Protein AF-A0A034V3B4-F1 (afdb_monomer_lite)

Sequence (151 aa):
QQQQQVYNGDLNFTTFAELCRFCSIRNGPAKIHLFEKEAEQRNLVYKLRTLMSTNISKDDYLPKNICEQCVHKVEQLFDWRQSTLQIENILQNYADSMRAVTATINFQDGTVNMDKMTVAQKNAYLEAHMAVQQQMAQAAIQFKQQQQQQQ

Organism: Bactrocera dorsalis (NCBI:txid27457)

Structure (mmCIF, N/CA/C/O backbone):
data_AF-A0A034V3B4-F1
#
_entry.id   AF-A0A034V3B4-F1
#
loop_
_atom_site.group_PDB
_atom_site.id
_atom_site.type_symbol
_atom_site.label_atom_id
_atom_site.label_alt_id
_atom_site.label_comp_id
_atom_site.label_asym_id
_atom_site.label_entity_id
_atom_site.label_seq_id
_atom_site.pdbx_PDB_ins_code
_atom_site.Cartn_x
_atom_site.Cartn_y
_atom_site.Cartn_z
_atom_site.occupancy
_atom_site.B_iso_or_equiv
_atom_site.auth_seq_id
_atom_site.auth_comp_id
_atom_site.auth_asym_id
_atom_site.auth_atom_id
_atom_site.pdbx_PDB_model_num
ATOM 1 N N . GLN A 1 1 ? -4.537 -15.746 43.242 1.00 37.75 1 GLN A N 1
ATOM 2 C CA . GLN A 1 1 ? -5.876 -16.015 42.680 1.00 37.75 1 GLN A CA 1
ATOM 3 C C . GLN A 1 1 ? -6.113 -14.987 41.589 1.00 37.75 1 GLN A C 1
ATOM 5 O O . GLN A 1 1 ? -6.257 -13.811 41.896 1.00 37.75 1 GLN A O 1
ATOM 10 N N . GLN A 1 2 ? -5.996 -15.396 40.325 1.00 43.72 2 GLN A N 1
ATOM 11 C CA . GLN A 1 2 ? -6.305 -14.529 39.189 1.00 43.72 2 GLN A CA 1
ATOM 12 C C . GLN A 1 2 ? -7.802 -14.219 39.253 1.00 43.72 2 GLN A C 1
ATOM 14 O O . GLN A 1 2 ? -8.613 -15.143 39.263 1.00 43.72 2 GLN A O 1
ATOM 19 N N . GLN A 1 3 ? -8.161 -12.941 39.371 1.00 42.16 3 GLN A N 1
ATOM 20 C CA . GLN A 1 3 ? -9.548 -12.509 39.243 1.00 42.16 3 GLN A CA 1
ATOM 21 C C . GLN A 1 3 ? -9.990 -12.814 37.812 1.00 42.16 3 GLN A C 1
ATOM 23 O O . GLN A 1 3 ? -9.684 -12.074 36.880 1.00 42.16 3 GLN A O 1
ATOM 28 N N . GLN A 1 4 ? -10.680 -13.939 37.637 1.00 47.16 4 GLN A N 1
ATOM 29 C CA . GLN A 1 4 ? -11.512 -14.176 36.470 1.00 47.16 4 GLN A CA 1
ATOM 30 C C . GLN A 1 4 ? -12.559 -13.062 36.472 1.00 47.16 4 GLN A C 1
ATOM 32 O O . GLN A 1 4 ? -13.472 -13.060 37.297 1.00 47.16 4 GLN A O 1
ATOM 37 N N . GLN A 1 5 ? -12.383 -12.068 35.600 1.00 54.94 5 GLN A N 1
ATOM 38 C CA . GLN A 1 5 ? -13.445 -11.120 35.303 1.00 54.94 5 GLN A CA 1
ATOM 39 C C . GLN A 1 5 ? -14.619 -11.943 34.780 1.00 54.94 5 GLN A C 1
ATOM 41 O O . GLN A 1 5 ? -14.560 -12.494 33.682 1.00 54.94 5 GLN A O 1
ATOM 46 N N . VAL A 1 6 ? -15.655 -12.080 35.603 1.00 49.78 6 VAL A N 1
ATOM 47 C CA . VAL A 1 6 ? -16.924 -12.680 35.206 1.00 49.78 6 VAL A CA 1
ATOM 48 C C . VAL A 1 6 ? -17.426 -11.862 34.019 1.00 49.78 6 VAL A C 1
ATOM 50 O O . VAL A 1 6 ? -17.761 -10.686 34.168 1.00 49.78 6 VAL A O 1
ATOM 53 N N . TYR A 1 7 ? -17.402 -12.451 32.823 1.00 56.22 7 TYR A N 1
ATOM 54 C CA . TYR A 1 7 ? -17.980 -11.835 31.636 1.00 56.22 7 TYR A CA 1
ATOM 55 C C . TYR A 1 7 ? -19.489 -11.758 31.859 1.00 56.22 7 TYR A C 1
ATOM 57 O O . TYR A 1 7 ? -20.198 -12.753 31.724 1.00 56.22 7 TYR A O 1
ATOM 65 N N . ASN A 1 8 ? -19.968 -10.589 32.278 1.00 57.75 8 ASN A N 1
ATOM 66 C CA . ASN A 1 8 ? -21.392 -10.334 32.405 1.00 57.75 8 ASN A CA 1
ATOM 67 C C . ASN A 1 8 ? -21.944 -10.110 30.987 1.00 57.75 8 ASN A C 1
ATOM 69 O O . ASN A 1 8 ? -21.761 -9.042 30.398 1.00 57.75 8 ASN A O 1
ATOM 73 N N . GLY A 1 9 ? -22.476 -11.187 30.407 1.00 60.53 9 GLY A N 1
ATOM 74 C CA . GLY A 1 9 ? -22.819 -11.326 28.991 1.00 60.53 9 GLY A CA 1
ATOM 75 C C . GLY A 1 9 ? -24.170 -10.744 28.583 1.00 60.53 9 GLY A C 1
ATOM 76 O O . GLY A 1 9 ? -24.670 -11.101 27.518 1.00 60.53 9 GLY A O 1
ATOM 77 N N . ASP A 1 10 ? -24.762 -9.868 29.394 1.00 73.50 10 ASP A N 1
ATOM 78 C CA . ASP A 1 10 ? -26.042 -9.241 29.071 1.00 73.50 10 ASP A CA 1
ATOM 79 C C . ASP A 1 10 ? -25.872 -8.250 27.911 1.00 73.50 10 ASP A C 1
ATOM 81 O O . ASP A 1 10 ? -25.487 -7.090 28.087 1.00 73.50 10 ASP A O 1
ATOM 85 N N . LEU A 1 11 ? -26.146 -8.735 26.699 1.00 81.88 11 LEU A N 1
ATOM 86 C CA . LEU A 1 11 ? -26.181 -7.933 25.486 1.00 81.88 11 LEU A CA 1
ATOM 87 C C . LEU A 1 11 ? -27.494 -7.145 25.427 1.00 81.88 11 LEU A C 1
ATOM 89 O O . LEU A 1 11 ? -28.568 -7.692 25.193 1.00 81.88 11 LEU A O 1
ATOM 93 N N . ASN A 1 12 ? -27.391 -5.833 25.578 1.00 86.62 12 ASN A N 1
ATOM 94 C CA . ASN A 1 12 ? -28.437 -4.869 25.251 1.00 86.62 12 ASN A CA 1
ATOM 95 C C . ASN A 1 12 ? -27.923 -3.825 24.244 1.00 86.62 12 ASN A C 1
ATOM 97 O O . ASN A 1 12 ? -26.739 -3.806 23.898 1.00 86.62 12 ASN A O 1
ATOM 101 N N . PHE A 1 13 ? -28.808 -2.930 23.797 1.00 82.00 13 PHE A N 1
ATOM 102 C CA . PHE A 1 13 ? -28.482 -1.903 22.803 1.00 82.00 13 PHE A CA 1
ATOM 103 C C . PHE A 1 13 ? -27.262 -1.045 23.186 1.00 82.00 13 PHE A C 1
ATOM 105 O O . PHE A 1 13 ? -26.374 -0.831 22.362 1.00 82.00 13 PHE A O 1
ATOM 112 N N . THR A 1 14 ? -27.170 -0.614 24.446 1.00 83.25 14 THR A N 1
ATOM 113 C CA . THR A 1 14 ? -26.048 0.191 24.950 1.00 83.25 14 THR A CA 1
ATOM 114 C C . THR A 1 14 ? -24.740 -0.593 24.884 1.00 83.25 14 THR A C 1
ATOM 116 O O . THR A 1 14 ? -23.756 -0.128 24.315 1.00 83.25 14 THR A O 1
ATOM 119 N N . THR A 1 15 ? -24.740 -1.830 25.383 1.00 89.25 15 THR A N 1
ATOM 120 C CA . THR A 1 15 ? -23.539 -2.682 25.378 1.00 89.25 15 THR A CA 1
ATOM 121 C C . THR A 1 15 ? -23.116 -3.124 23.975 1.00 89.25 15 THR A C 1
ATOM 123 O O . THR A 1 15 ? -21.933 -3.363 23.747 1.00 89.25 15 THR A O 1
ATOM 126 N N . PHE A 1 16 ? -24.056 -3.194 23.025 1.00 93.31 16 PHE A N 1
ATOM 127 C CA . PHE A 1 16 ? -23.776 -3.465 21.617 1.00 93.31 16 PHE A CA 1
ATOM 128 C C . PHE A 1 16 ? -23.048 -2.285 20.955 1.00 93.31 16 PHE A C 1
ATOM 130 O O . PHE A 1 16 ? -22.060 -2.487 20.249 1.00 93.31 16 PHE A O 1
ATOM 137 N N . ALA A 1 17 ? -23.475 -1.047 21.227 1.00 92.94 17 ALA A N 1
ATOM 138 C CA . ALA A 1 17 ? -22.815 0.155 20.709 1.00 92.94 17 ALA A CA 1
ATOM 139 C C . ALA A 1 17 ? -21.372 0.325 21.235 1.00 92.94 17 ALA A C 1
ATOM 141 O O . ALA A 1 17 ? -20.519 0.896 20.551 1.00 92.94 17 ALA A O 1
ATOM 142 N N . GLU A 1 18 ? -21.078 -0.208 22.425 1.00 93.25 18 GLU A N 1
ATOM 143 C CA . GLU A 1 18 ? -19.749 -0.189 23.053 1.00 93.25 18 GLU A CA 1
ATOM 144 C C . GLU A 1 18 ? -18.749 -1.181 22.438 1.00 93.25 18 GLU A C 1
ATOM 146 O O . GLU A 1 18 ? -17.550 -1.100 22.736 1.00 93.25 18 GLU A O 1
ATOM 151 N N . LEU A 1 19 ? -19.202 -2.130 21.613 1.00 95.38 19 LEU A N 1
ATOM 152 C CA . LEU A 1 19 ? -18.336 -3.144 21.019 1.00 95.38 19 LEU A CA 1
ATOM 153 C C . LEU A 1 19 ? -17.372 -2.527 20.004 1.00 95.38 19 LEU A C 1
ATOM 155 O O . LEU A 1 19 ? -17.721 -1.637 19.229 1.00 95.38 19 LEU A O 1
ATOM 159 N N . CYS A 1 20 ? -16.153 -3.061 19.944 1.00 97.06 20 CYS A N 1
ATOM 160 C CA . CYS A 1 20 ? -15.334 -2.876 18.753 1.00 97.06 20 CYS A CA 1
ATOM 161 C C . CYS A 1 20 ? -16.012 -3.570 17.564 1.00 97.06 20 CYS A C 1
ATOM 163 O O . CYS A 1 20 ? -16.231 -4.779 17.607 1.00 97.06 20 CYS A O 1
ATOM 165 N N . ARG A 1 21 ? -16.264 -2.840 16.477 1.00 96.00 21 ARG A N 1
ATOM 166 C CA . ARG A 1 21 ? -16.897 -3.345 15.250 1.00 96.00 21 ARG A CA 1
ATOM 167 C C . ARG A 1 21 ? -16.214 -4.591 14.677 1.00 96.00 21 ARG A C 1
ATOM 169 O O . ARG A 1 21 ? -16.866 -5.378 14.005 1.00 96.00 21 ARG A O 1
ATOM 176 N N . PHE A 1 22 ? -14.904 -4.743 14.886 1.00 95.31 22 PHE A N 1
ATOM 177 C CA . PHE A 1 22 ? -14.094 -5.774 14.222 1.00 95.31 22 PHE A CA 1
ATOM 178 C C . PHE A 1 22 ? -13.804 -6.991 15.091 1.00 95.31 22 PHE A C 1
ATOM 180 O O . PHE A 1 22 ? -13.774 -8.104 14.580 1.00 95.31 22 PHE A O 1
ATOM 187 N N . CYS A 1 23 ? -13.584 -6.803 16.391 1.00 96.06 23 CYS A N 1
ATOM 188 C CA . CYS A 1 23 ? -13.273 -7.914 17.293 1.00 96.06 23 CYS A CA 1
ATOM 189 C C . CYS A 1 23 ? -14.357 -8.182 18.338 1.00 96.06 23 CYS A C 1
ATOM 191 O O . CYS A 1 23 ? -14.205 -9.103 19.131 1.00 96.06 23 CYS A O 1
ATOM 193 N N . SER A 1 24 ? -15.428 -7.383 18.373 1.00 94.75 24 SER A N 1
ATOM 194 C CA . SER A 1 24 ? -16.516 -7.469 19.359 1.00 94.75 24 SER A CA 1
ATOM 195 C C . SER A 1 24 ? -16.056 -7.398 20.822 1.00 94.75 24 SER A C 1
ATOM 197 O O . SER A 1 24 ? -16.806 -7.731 21.735 1.00 94.75 24 SER A O 1
ATOM 199 N N . ILE A 1 25 ? -14.827 -6.935 21.079 1.00 93.50 25 ILE A N 1
ATOM 200 C CA . ILE A 1 25 ? -14.336 -6.716 22.438 1.00 93.50 25 ILE A CA 1
ATOM 201 C C . ILE A 1 25 ? -15.036 -5.484 23.009 1.00 93.50 25 ILE A C 1
ATOM 203 O O . ILE A 1 25 ? -14.936 -4.381 22.460 1.00 93.50 25 ILE A O 1
ATOM 207 N N . ARG A 1 26 ? -15.729 -5.692 24.130 1.00 90.81 26 ARG A N 1
ATOM 208 C CA . ARG A 1 26 ? -16.389 -4.639 24.905 1.00 90.81 26 ARG A CA 1
ATOM 209 C C . ARG A 1 26 ? -15.431 -3.963 25.881 1.00 90.81 26 ARG A C 1
ATOM 211 O O . ARG A 1 26 ? -15.255 -2.755 25.818 1.00 90.81 26 ARG A O 1
ATOM 218 N N . ASN A 1 27 ? -14.777 -4.734 26.741 1.00 89.94 27 ASN A N 1
ATOM 219 C CA . ASN A 1 27 ? -13.837 -4.224 27.740 1.00 89.94 27 ASN A CA 1
ATOM 220 C C . ASN A 1 27 ? -12.415 -4.558 27.295 1.00 89.94 27 ASN A C 1
ATOM 222 O O . ASN A 1 27 ? -12.149 -5.699 26.925 1.00 89.94 27 ASN A O 1
ATOM 226 N N . GLY A 1 28 ? -11.513 -3.580 27.296 1.00 85.31 28 GLY A N 1
ATOM 227 C CA . GLY A 1 28 ? -10.162 -3.774 26.778 1.00 85.31 28 GLY A CA 1
ATOM 228 C C . GLY A 1 28 ? -9.562 -2.475 26.239 1.00 85.31 28 GLY A C 1
ATOM 229 O O . GLY A 1 28 ? -9.707 -1.447 26.900 1.00 85.31 28 GLY A O 1
ATOM 230 N N . PRO A 1 29 ? -8.890 -2.498 25.070 1.00 90.00 29 PRO A N 1
ATOM 231 C CA . PRO A 1 29 ? -8.213 -1.322 24.530 1.00 90.00 29 PRO A CA 1
ATOM 232 C C . PRO A 1 29 ? -9.158 -0.135 24.324 1.00 90.00 29 PRO A C 1
ATOM 234 O O . PRO A 1 29 ? -10.348 -0.324 24.043 1.00 90.00 29 PRO A O 1
ATOM 237 N N . ALA A 1 30 ? -8.594 1.076 24.392 1.00 95.00 30 ALA A N 1
ATOM 238 C CA . ALA A 1 30 ? -9.290 2.304 24.025 1.00 95.00 30 ALA A CA 1
ATOM 239 C C . ALA A 1 30 ? -9.929 2.165 22.636 1.00 95.00 30 ALA A C 1
ATOM 241 O O . ALA A 1 30 ? -9.394 1.478 21.754 1.00 95.00 30 ALA A O 1
ATOM 242 N N . LYS A 1 31 ? -11.103 2.774 22.466 1.00 97.12 31 LYS A N 1
ATOM 243 C CA . LYS A 1 31 ? -11.848 2.737 21.210 1.00 97.12 31 LYS A CA 1
ATOM 244 C C . LYS A 1 31 ? -12.000 4.128 20.634 1.00 97.12 31 LYS A C 1
ATOM 246 O O . LYS A 1 31 ? -12.186 5.086 21.373 1.00 97.12 31 LYS A O 1
ATOM 251 N N . ILE A 1 32 ? -11.986 4.171 19.312 1.00 97.94 32 ILE A N 1
ATOM 252 C CA . ILE A 1 32 ? -12.185 5.358 18.501 1.00 97.94 32 ILE A CA 1
ATOM 253 C C . ILE A 1 32 ? -13.543 5.239 17.832 1.00 97.94 32 ILE A C 1
ATOM 255 O O . ILE A 1 32 ? -13.844 4.220 17.197 1.00 97.94 32 ILE A O 1
ATOM 259 N N . HIS A 1 33 ? -14.347 6.290 17.938 1.00 98.00 33 HIS A N 1
ATOM 260 C CA . HIS A 1 33 ? -15.592 6.382 17.199 1.00 98.00 33 HIS A CA 1
ATOM 261 C C . HIS A 1 33 ? -15.297 6.727 15.727 1.00 98.00 33 HIS A C 1
ATOM 263 O O . HIS A 1 33 ? -14.729 7.772 15.418 1.00 98.00 33 HIS A O 1
ATOM 269 N N . LEU A 1 34 ? -15.697 5.853 14.798 1.00 97.56 34 LEU A N 1
ATOM 270 C CA . LEU A 1 34 ? -15.353 5.883 13.366 1.00 97.56 34 LEU A CA 1
ATOM 271 C C . LEU A 1 34 ? -15.777 7.161 12.629 1.00 97.56 34 LEU A C 1
ATOM 273 O O . LEU A 1 34 ? -15.299 7.422 11.529 1.00 97.56 34 LEU A O 1
ATOM 277 N N . PHE A 1 35 ? -16.693 7.934 13.205 1.00 97.25 35 PHE A N 1
ATOM 278 C CA . PHE A 1 35 ? -17.304 9.102 12.573 1.00 97.25 35 PHE A CA 1
ATOM 279 C C . PHE A 1 35 ? -17.087 10.403 13.350 1.00 97.25 35 PHE A C 1
ATOM 281 O O . PHE A 1 35 ? -17.833 11.361 13.153 1.00 97.25 35 PHE A O 1
ATOM 288 N N . GLU A 1 36 ? -16.089 10.416 14.232 1.00 97.69 36 GLU A N 1
ATOM 289 C CA . GLU A 1 36 ? -15.659 11.587 14.995 1.00 97.69 36 GLU A CA 1
ATOM 290 C C . GLU A 1 36 ? -14.262 12.068 14.572 1.00 97.69 36 GLU A C 1
ATOM 292 O O . GLU A 1 36 ? -13.592 11.459 13.734 1.00 97.69 36 GLU A O 1
ATOM 297 N N . LYS A 1 37 ? -13.829 13.182 15.173 1.00 98.12 37 LYS A N 1
ATOM 298 C CA . LYS A 1 37 ? -12.631 13.945 14.801 1.00 98.12 37 LYS A CA 1
ATOM 299 C C . LYS A 1 37 ? -11.358 13.101 14.743 1.00 98.12 37 LYS A C 1
ATOM 301 O O . LYS A 1 37 ? -10.553 13.278 13.836 1.00 98.12 37 LYS A O 1
ATOM 306 N N . GLU A 1 38 ? -11.162 12.185 15.686 1.00 97.88 38 GLU A N 1
ATOM 307 C CA . GLU A 1 38 ? -9.959 11.347 15.709 1.00 97.88 38 GLU A CA 1
ATOM 308 C C . GLU A 1 38 ? -9.907 10.382 14.513 1.00 97.88 38 GLU A C 1
ATOM 310 O O . GLU A 1 38 ? -8.880 10.265 13.840 1.00 97.88 38 GLU A O 1
ATOM 315 N N . ALA A 1 39 ? -11.029 9.730 14.194 1.00 97.81 39 ALA A N 1
ATOM 316 C CA . ALA A 1 39 ? -11.110 8.829 13.048 1.00 97.81 39 ALA A CA 1
ATOM 317 C C . ALA A 1 39 ? -10.954 9.573 11.716 1.00 97.81 39 ALA A C 1
ATOM 319 O O . ALA A 1 39 ? -10.364 9.033 10.778 1.00 97.81 39 ALA A O 1
ATOM 320 N N . GLU A 1 40 ? -11.464 10.804 11.641 1.00 97.88 40 GLU A N 1
ATOM 321 C CA . GLU A 1 40 ? -11.276 11.703 10.502 1.00 97.88 40 GLU A CA 1
ATOM 322 C C . GLU A 1 40 ? -9.799 12.072 10.324 1.00 97.88 40 GLU A C 1
ATOM 324 O O . GLU A 1 40 ? -9.244 11.854 9.250 1.00 97.88 40 GLU A O 1
ATOM 329 N N . GLN A 1 41 ? -9.125 12.521 11.389 1.00 98.31 41 GLN A N 1
ATOM 330 C CA . GLN A 1 41 ? -7.697 12.865 11.358 1.00 98.31 41 GLN A CA 1
ATOM 331 C C . GLN A 1 41 ? -6.817 11.690 10.914 1.00 98.31 41 GLN A C 1
ATOM 333 O O . GLN A 1 41 ? -5.865 11.872 10.155 1.00 98.31 41 GLN A O 1
ATOM 338 N N . ARG A 1 42 ? -7.152 10.469 11.345 1.00 97.94 42 ARG A N 1
ATOM 339 C CA . ARG A 1 42 ? -6.436 9.240 10.962 1.00 97.94 42 ARG A CA 1
ATOM 340 C C . ARG A 1 42 ? -6.921 8.635 9.640 1.00 97.94 42 ARG A C 1
ATOM 342 O O . ARG A 1 42 ? -6.373 7.619 9.204 1.00 97.94 42 ARG A O 1
ATOM 349 N N . ASN A 1 43 ? -7.913 9.244 8.985 1.00 97.50 43 ASN A N 1
ATOM 350 C CA . ASN A 1 43 ? -8.547 8.769 7.752 1.00 97.50 43 ASN A CA 1
ATOM 351 C C . ASN A 1 43 ? -9.067 7.318 7.845 1.00 97.50 43 ASN A C 1
ATOM 353 O O . ASN A 1 43 ? -8.988 6.554 6.880 1.00 97.50 43 ASN A O 1
ATOM 357 N N . LEU A 1 44 ? -9.595 6.907 9.004 1.00 97.25 44 LEU A N 1
ATOM 358 C CA . LEU A 1 44 ? -9.918 5.501 9.275 1.00 97.25 44 LEU A CA 1
ATOM 359 C C . LEU A 1 44 ? -10.979 4.948 8.325 1.00 97.25 44 LEU A C 1
ATOM 361 O O . LEU A 1 44 ? -10.786 3.883 7.748 1.00 97.25 44 LEU A O 1
ATOM 365 N N . VAL A 1 45 ? -12.079 5.673 8.104 1.00 95.88 45 VAL A N 1
ATOM 366 C CA . VAL A 1 45 ? -13.154 5.209 7.207 1.00 95.88 45 VAL A CA 1
ATOM 367 C C . VAL A 1 45 ? -12.644 5.024 5.777 1.00 95.88 45 VAL A C 1
ATOM 369 O O . VAL A 1 45 ? -12.991 4.038 5.129 1.00 95.88 45 VAL A O 1
ATOM 372 N N . TYR A 1 46 ? -11.787 5.930 5.299 1.00 95.88 46 TYR A N 1
ATOM 373 C CA . TYR A 1 46 ? -11.160 5.811 3.984 1.00 95.88 46 TYR A CA 1
ATOM 374 C C . TYR A 1 46 ? -10.258 4.574 3.894 1.00 95.88 46 TYR A C 1
ATOM 376 O O . TYR A 1 46 ? -10.422 3.766 2.977 1.00 95.88 46 TYR A O 1
ATOM 384 N N . LYS A 1 47 ? -9.360 4.376 4.869 1.00 97.12 47 LYS A N 1
ATOM 385 C CA . LYS A 1 47 ? -8.469 3.205 4.919 1.00 97.12 47 LYS A CA 1
ATOM 386 C C . LYS A 1 47 ? -9.270 1.903 4.945 1.00 97.12 47 LYS A C 1
ATOM 388 O O . LYS A 1 47 ? -8.995 0.990 4.172 1.00 97.12 47 LYS A O 1
ATOM 393 N N . LEU A 1 48 ? -10.308 1.841 5.778 1.00 95.44 48 LEU A N 1
ATOM 394 C CA . LEU A 1 48 ? -11.160 0.664 5.919 1.00 95.44 48 LEU A CA 1
ATOM 395 C C . LEU A 1 48 ? -11.910 0.325 4.628 1.00 95.44 48 LEU A C 1
ATOM 397 O O . LEU A 1 48 ? -11.864 -0.822 4.197 1.00 95.44 48 LEU A O 1
ATOM 401 N N . ARG A 1 49 ? -12.543 1.311 3.979 1.00 93.62 49 ARG A N 1
ATOM 402 C CA . ARG A 1 49 ? -13.231 1.115 2.688 1.00 93.62 49 ARG A CA 1
ATOM 403 C C . ARG A 1 49 ? -12.270 0.773 1.548 1.00 93.62 49 ARG A C 1
ATOM 405 O O . ARG A 1 49 ? -12.662 0.111 0.598 1.00 93.62 49 ARG A O 1
ATOM 412 N N . THR A 1 50 ? -11.017 1.219 1.637 1.00 94.56 50 THR A N 1
ATOM 413 C CA . THR A 1 50 ? -9.975 0.864 0.662 1.00 94.56 50 THR A CA 1
ATOM 414 C C . THR A 1 50 ? -9.520 -0.589 0.820 1.00 94.56 50 THR A C 1
ATOM 416 O O . THR A 1 50 ? -9.192 -1.243 -0.167 1.00 94.56 50 THR A O 1
ATOM 419 N N . LEU A 1 51 ? -9.468 -1.090 2.057 1.00 94.94 51 LEU A N 1
ATOM 420 C CA . LEU A 1 51 ? -8.972 -2.431 2.377 1.00 94.94 51 LEU A CA 1
ATOM 421 C C . LEU A 1 51 ? -10.051 -3.510 2.353 1.00 94.94 51 LEU A C 1
ATOM 423 O O . LEU A 1 51 ? -9.748 -4.670 2.089 1.00 94.94 51 LEU A O 1
ATOM 427 N N . MET A 1 52 ? -11.288 -3.154 2.677 1.00 88.31 52 MET A N 1
ATOM 428 C CA . MET A 1 52 ? -12.372 -4.104 2.876 1.00 88.31 52 MET A CA 1
ATOM 429 C C . MET A 1 52 ? -13.529 -3.797 1.943 1.00 88.31 52 MET A C 1
ATOM 431 O O . MET A 1 52 ? -13.933 -2.651 1.782 1.00 88.31 52 MET A O 1
ATOM 435 N N . SER A 1 53 ? -14.158 -4.846 1.424 1.00 82.56 53 SER A N 1
ATOM 436 C CA . SER A 1 53 ? -15.398 -4.745 0.646 1.00 82.56 53 SER A CA 1
ATOM 437 C C . SER A 1 53 ? -16.627 -4.399 1.505 1.00 82.56 53 SER A C 1
ATOM 439 O O . SER A 1 53 ? -17.758 -4.500 1.036 1.00 82.56 53 SER A O 1
ATOM 441 N N . THR A 1 54 ? -16.441 -4.042 2.780 1.00 77.44 54 THR A N 1
ATOM 442 C CA . THR A 1 54 ? -17.533 -3.769 3.714 1.00 77.44 54 THR A CA 1
ATOM 443 C C . THR A 1 54 ? -17.992 -2.318 3.612 1.00 77.44 54 THR A C 1
ATOM 445 O O . THR A 1 54 ? -17.204 -1.373 3.672 1.00 77.44 54 THR A O 1
ATOM 448 N N . ASN A 1 55 ? -19.307 -2.124 3.493 1.00 84.06 55 ASN A N 1
ATOM 449 C CA . ASN A 1 55 ? -19.895 -0.791 3.484 1.00 84.06 55 ASN A CA 1
ATOM 450 C C . ASN A 1 55 ? -19.987 -0.246 4.919 1.00 84.06 55 ASN A C 1
ATOM 452 O O . ASN A 1 55 ? -20.947 -0.504 5.642 1.00 84.06 55 ASN A O 1
ATOM 456 N N . ILE A 1 56 ? -18.947 0.466 5.353 1.00 91.44 56 ILE A N 1
ATOM 457 C CA . ILE A 1 56 ? -18.929 1.167 6.641 1.00 91.44 56 ILE A CA 1
ATOM 458 C C . ILE A 1 56 ? -19.659 2.495 6.476 1.00 91.44 56 ILE A C 1
ATOM 460 O O . ILE A 1 56 ? -19.148 3.391 5.800 1.00 91.44 56 ILE A O 1
ATOM 464 N N . SER A 1 57 ? -20.833 2.632 7.096 1.00 92.12 57 SER A N 1
ATOM 465 C CA . SER A 1 57 ? -21.684 3.823 7.002 1.00 92.12 57 SER A CA 1
ATOM 466 C C . SER A 1 57 ? -22.156 4.306 8.376 1.00 92.12 57 SER A C 1
ATOM 468 O O . SER A 1 57 ? -22.227 3.536 9.335 1.00 92.12 57 SER A O 1
ATOM 470 N N . LYS A 1 58 ? -22.507 5.593 8.485 1.00 93.00 58 LYS A N 1
ATOM 471 C CA . LYS A 1 58 ? -23.192 6.127 9.675 1.00 93.00 58 LYS A CA 1
ATOM 472 C C . LYS A 1 58 ? -24.560 5.472 9.851 1.00 93.00 58 LYS A C 1
ATOM 474 O O . LYS A 1 58 ? -24.931 5.169 10.978 1.00 93.00 58 LYS A O 1
ATOM 479 N N . ASP A 1 59 ? -25.210 5.151 8.738 1.00 93.50 59 ASP A N 1
ATOM 480 C CA . ASP A 1 59 ? -26.584 4.643 8.700 1.00 93.50 59 ASP A CA 1
ATOM 481 C C . ASP A 1 59 ? -26.685 3.122 8.874 1.00 93.50 59 ASP A C 1
ATOM 483 O O . ASP A 1 59 ? -27.784 2.582 8.951 1.00 93.50 59 ASP A O 1
ATOM 487 N N . ASP A 1 60 ? -25.554 2.403 8.940 1.00 92.12 60 ASP A N 1
ATOM 488 C CA . ASP A 1 60 ? -25.599 0.983 9.296 1.00 92.12 60 ASP A CA 1
ATOM 489 C C . ASP A 1 60 ? -25.950 0.800 10.788 1.00 92.12 60 ASP A C 1
ATOM 491 O O . ASP A 1 60 ? -25.645 1.652 11.621 1.00 92.12 60 ASP A O 1
ATOM 495 N N . TYR A 1 61 ? -26.584 -0.312 11.156 1.00 92.69 61 TYR A N 1
ATOM 496 C CA . TYR A 1 61 ? -26.938 -0.607 12.552 1.00 92.69 61 TYR A CA 1
ATOM 497 C C . TYR A 1 61 ? -25.823 -1.361 13.294 1.00 92.69 61 TYR A C 1
ATOM 499 O O . TYR A 1 61 ? -26.100 -2.162 14.181 1.00 92.69 61 TYR A O 1
ATOM 507 N N . LEU A 1 62 ? -24.558 -1.159 12.905 1.00 94.38 62 LEU A N 1
ATOM 508 C CA . LEU A 1 62 ? -23.401 -1.841 13.492 1.00 94.38 62 LEU A CA 1
ATOM 509 C C . LEU A 1 62 ? -22.656 -0.928 14.480 1.00 94.38 62 LEU A C 1
ATOM 511 O O . LEU A 1 62 ? -22.798 0.299 14.412 1.00 94.38 62 LEU A O 1
ATOM 515 N N . PRO A 1 63 ? -21.820 -1.494 15.376 1.00 95.75 63 PRO A N 1
ATOM 516 C CA . PRO A 1 63 ? -21.037 -0.700 16.311 1.00 95.75 63 PRO A CA 1
ATOM 517 C C . PRO A 1 63 ? -20.160 0.313 15.573 1.00 95.75 63 PRO A C 1
ATOM 519 O O . PRO A 1 63 ? -19.513 0.004 14.568 1.00 95.75 63 PRO A O 1
ATOM 522 N N . LYS A 1 64 ? -20.143 1.546 16.078 1.00 96.75 64 LYS A N 1
ATOM 523 C CA . LYS A 1 64 ? -19.411 2.668 15.473 1.00 96.75 64 LYS A CA 1
ATOM 524 C C . LYS A 1 64 ? -18.015 2.848 16.053 1.00 96.75 64 LYS A C 1
ATOM 526 O O . LYS A 1 64 ? -17.292 3.736 15.625 1.00 96.75 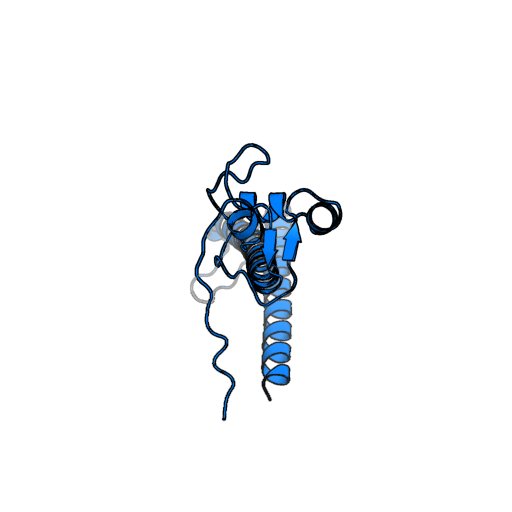64 LYS A O 1
ATOM 531 N N . ASN A 1 65 ? -17.633 1.996 16.996 1.00 97.19 65 ASN A N 1
ATOM 532 C CA . ASN A 1 65 ? -16.356 2.044 17.682 1.00 97.19 65 ASN A CA 1
ATOM 533 C C . ASN A 1 65 ? -15.389 1.005 17.103 1.00 97.19 65 ASN A C 1
ATOM 535 O O . ASN A 1 65 ? -15.783 -0.120 16.804 1.00 97.19 65 ASN A O 1
ATOM 539 N N . ILE A 1 66 ? -14.109 1.344 16.991 1.00 97.50 66 ILE A N 1
ATOM 540 C CA . ILE A 1 66 ? -13.026 0.407 16.671 1.00 97.50 66 ILE A CA 1
ATOM 541 C C . ILE A 1 66 ? -11.939 0.532 17.738 1.00 97.50 66 ILE A C 1
ATOM 543 O O . ILE A 1 66 ? -11.581 1.635 18.130 1.00 97.50 66 ILE A O 1
ATOM 547 N N . CYS A 1 67 ? -11.447 -0.587 18.268 1.00 98.38 67 CYS A N 1
ATOM 548 C CA . CYS A 1 67 ? -10.399 -0.547 19.286 1.00 98.38 67 CYS A CA 1
ATOM 549 C C . CYS A 1 67 ? -9.020 -0.292 18.665 1.00 98.38 67 CYS A C 1
ATOM 551 O O . CYS A 1 67 ? -8.767 -0.704 17.531 1.00 98.38 67 CYS A O 1
ATOM 553 N N . GLU A 1 68 ? -8.111 0.318 19.425 1.00 97.69 68 GLU A N 1
ATOM 554 C CA . GLU A 1 68 ? -6.767 0.688 18.951 1.00 97.69 68 GLU A CA 1
ATOM 555 C C . GLU A 1 68 ? -5.970 -0.483 18.366 1.00 97.69 68 GLU A C 1
ATOM 557 O O . GLU A 1 68 ? -5.272 -0.330 17.370 1.00 97.69 68 GLU A O 1
ATOM 562 N N . GLN A 1 69 ? -6.125 -1.695 18.905 1.00 97.94 69 GLN A N 1
ATOM 563 C CA . GLN A 1 69 ? -5.471 -2.879 18.335 1.00 97.94 69 GLN A CA 1
ATOM 564 C C . GLN A 1 69 ? -5.967 -3.200 16.917 1.00 97.94 69 GLN A C 1
ATOM 566 O O . GLN A 1 69 ? -5.183 -3.606 16.060 1.00 97.94 69 GLN A O 1
ATOM 571 N N . CYS A 1 70 ? -7.268 -3.042 16.658 1.00 97.81 70 CYS A N 1
ATOM 572 C CA . CYS A 1 70 ? -7.825 -3.212 15.319 1.00 97.81 70 CYS A CA 1
ATOM 573 C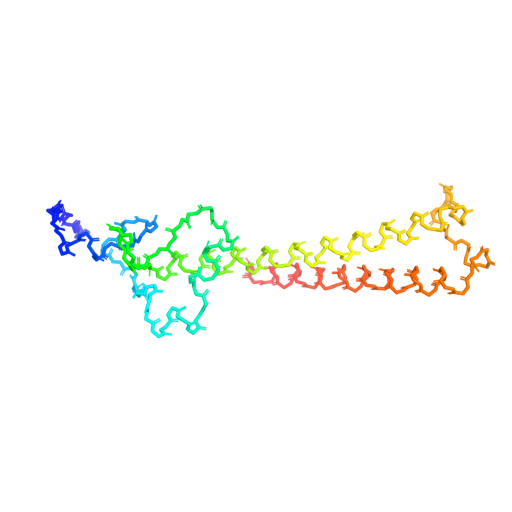 C . CYS A 1 70 ? -7.405 -2.063 14.400 1.00 97.81 70 CYS A C 1
ATOM 575 O O . CYS A 1 70 ? -7.098 -2.321 13.239 1.00 97.81 70 CYS A O 1
ATOM 577 N N . VAL A 1 71 ? -7.343 -0.828 14.910 1.00 97.88 71 VAL A N 1
ATOM 578 C CA . VAL A 1 71 ? -6.861 0.320 14.131 1.00 97.88 71 VAL A CA 1
ATOM 579 C C . VAL A 1 71 ? -5.406 0.133 13.719 1.00 97.88 71 VAL A C 1
ATOM 581 O O . VAL A 1 71 ? -5.102 0.259 12.539 1.00 97.88 71 VAL A O 1
ATOM 584 N N . HIS A 1 72 ? -4.532 -0.269 14.642 1.00 98.12 72 HIS A N 1
ATOM 585 C CA . HIS A 1 72 ? -3.127 -0.531 14.344 1.00 98.12 72 HIS A CA 1
ATOM 586 C C . HIS A 1 72 ? -2.958 -1.555 13.214 1.00 98.12 72 HIS A C 1
ATOM 588 O O . HIS A 1 72 ? -2.226 -1.308 12.260 1.00 98.12 72 HIS A O 1
ATOM 594 N N . LYS A 1 73 ? -3.706 -2.666 13.260 1.00 97.62 73 LYS A N 1
ATOM 595 C CA . LYS A 1 73 ? -3.699 -3.678 12.188 1.00 97.62 73 LYS A CA 1
ATOM 596 C C . LYS A 1 73 ? -4.170 -3.113 10.847 1.00 97.62 73 LYS A C 1
ATOM 598 O O . 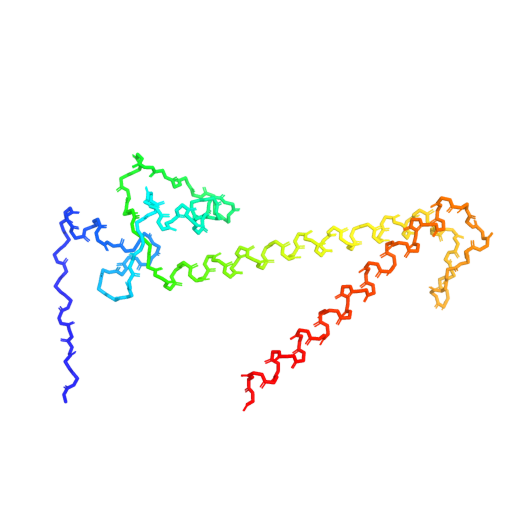LYS A 1 73 ? -3.599 -3.439 9.813 1.00 97.62 73 LYS A O 1
ATOM 603 N N . VAL A 1 74 ? -5.218 -2.288 10.857 1.00 97.06 74 VAL A N 1
ATOM 604 C CA . VAL A 1 74 ? -5.756 -1.641 9.651 1.00 97.06 74 VAL A CA 1
ATOM 605 C C . VAL A 1 74 ? -4.737 -0.687 9.045 1.00 97.06 74 VAL A C 1
ATOM 607 O O . VAL A 1 74 ? -4.553 -0.695 7.835 1.00 97.06 74 VAL A O 1
ATOM 610 N N . GLU A 1 75 ? -4.072 0.121 9.865 1.00 97.94 75 GLU A N 1
ATOM 611 C CA . GLU A 1 75 ? -3.069 1.074 9.394 1.00 97.94 75 GLU A CA 1
ATOM 612 C C . GLU A 1 75 ? -1.833 0.358 8.852 1.00 97.94 75 GLU A C 1
ATOM 614 O O . GLU A 1 75 ? -1.433 0.638 7.728 1.00 97.94 75 GLU A O 1
ATOM 619 N N . GLN A 1 76 ? -1.324 -0.654 9.560 1.00 97.75 76 GLN A N 1
ATOM 620 C CA . GLN A 1 76 ? -0.233 -1.494 9.059 1.00 97.75 76 GLN A CA 1
ATOM 621 C C . GLN A 1 76 ? -0.577 -2.159 7.723 1.00 97.75 76 GLN A C 1
ATOM 623 O O . GLN A 1 76 ? 0.237 -2.162 6.801 1.00 97.75 76 GLN A O 1
ATOM 628 N N . LEU A 1 77 ? -1.789 -2.709 7.597 1.00 97.94 77 LEU A N 1
ATOM 629 C CA . LEU A 1 77 ? -2.237 -3.330 6.354 1.00 97.94 77 LEU A CA 1
ATOM 630 C C . LEU A 1 77 ? -2.400 -2.299 5.229 1.00 97.94 77 LEU A C 1
ATOM 632 O O . LEU A 1 77 ? -2.090 -2.594 4.075 1.00 97.94 77 LEU A O 1
ATOM 636 N N . PHE A 1 78 ? -2.883 -1.098 5.551 1.00 98.06 78 PHE A N 1
ATOM 637 C CA . PHE A 1 78 ? -3.031 -0.014 4.586 1.00 98.06 78 PHE A CA 1
ATOM 638 C C . PHE A 1 78 ? -1.673 0.426 4.047 1.00 98.06 78 PHE A C 1
ATOM 640 O O . PHE A 1 78 ? -1.504 0.476 2.830 1.00 98.06 78 PHE A O 1
ATOM 647 N N . ASP A 1 79 ? -0.714 0.687 4.932 1.00 97.56 79 ASP A N 1
ATOM 648 C CA . ASP A 1 79 ? 0.630 1.125 4.564 1.00 97.56 79 ASP A CA 1
ATOM 649 C C . ASP A 1 79 ? 1.339 0.052 3.735 1.00 97.56 79 ASP A C 1
ATOM 651 O O . ASP A 1 79 ? 1.855 0.345 2.656 1.00 97.56 79 ASP A O 1
ATOM 655 N N . TRP A 1 80 ? 1.254 -1.213 4.162 1.00 97.19 80 TRP A N 1
ATOM 656 C CA . TRP A 1 80 ? 1.772 -2.344 3.394 1.00 97.19 80 TRP A CA 1
ATOM 657 C C . TRP A 1 80 ? 1.164 -2.412 1.988 1.00 97.19 80 TRP A C 1
ATOM 659 O O . TRP A 1 80 ? 1.900 -2.538 1.008 1.00 97.19 80 TRP A O 1
ATOM 669 N N . ARG A 1 81 ? -0.161 -2.254 1.861 1.00 97.62 81 ARG A N 1
ATOM 670 C CA . ARG A 1 81 ? -0.839 -2.222 0.557 1.00 97.62 81 ARG A CA 1
ATOM 671 C C . ARG A 1 81 ? -0.364 -1.053 -0.311 1.00 97.62 81 ARG A C 1
ATOM 673 O O . ARG A 1 81 ? -0.227 -1.216 -1.521 1.00 97.62 81 ARG A O 1
ATOM 680 N N . GLN A 1 82 ? -0.140 0.133 0.257 1.00 97.75 82 GLN A N 1
ATOM 681 C CA . GLN A 1 82 ? 0.396 1.256 -0.523 1.00 97.75 82 GLN A CA 1
ATOM 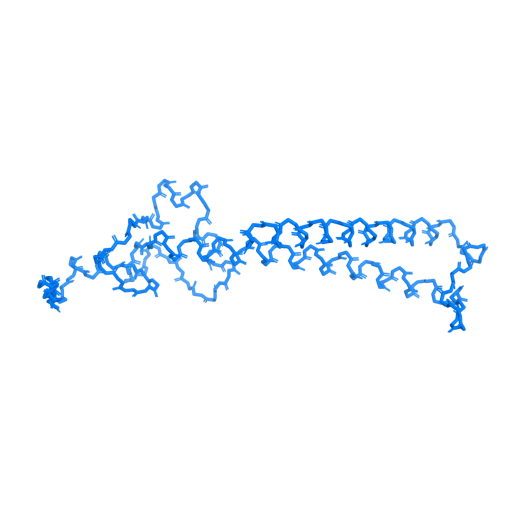682 C C . GLN A 1 82 ? 1.803 0.938 -1.035 1.00 97.75 82 GLN A C 1
ATOM 684 O O . GLN A 1 82 ? 2.074 1.131 -2.220 1.00 97.75 82 GLN A O 1
ATOM 689 N N . SER A 1 83 ? 2.666 0.374 -0.185 1.00 96.75 83 SER A N 1
ATOM 690 C CA . SER A 1 83 ? 4.005 -0.051 -0.594 1.00 96.75 83 SER A CA 1
ATOM 691 C C . SER A 1 83 ? 3.960 -1.107 -1.697 1.00 96.75 83 SER A C 1
ATOM 693 O O . SER A 1 83 ? 4.708 -0.996 -2.665 1.00 96.75 83 SER A O 1
ATOM 695 N N . THR A 1 84 ? 3.062 -2.095 -1.617 1.00 97.75 84 THR A N 1
ATOM 696 C CA . THR A 1 84 ? 2.953 -3.120 -2.668 1.00 97.75 84 THR A CA 1
ATOM 697 C C . THR A 1 84 ? 2.529 -2.519 -4.005 1.00 97.75 84 THR A C 1
ATOM 699 O O . THR A 1 84 ? 3.076 -2.898 -5.031 1.00 97.75 84 THR A O 1
ATOM 702 N N . LEU A 1 85 ? 1.604 -1.552 -4.008 1.00 97.88 85 LEU A N 1
ATOM 703 C CA . LEU A 1 85 ? 1.172 -0.874 -5.237 1.00 97.88 85 LEU A CA 1
ATOM 704 C C . LEU A 1 85 ? 2.282 -0.014 -5.854 1.00 97.88 85 LEU A C 1
ATOM 706 O O . LEU A 1 85 ? 2.424 0.025 -7.075 1.00 97.88 85 LEU A O 1
ATOM 710 N N . GLN A 1 86 ? 3.079 0.662 -5.025 1.00 97.75 86 GLN A N 1
ATOM 711 C CA . GLN A 1 86 ? 4.239 1.421 -5.496 1.00 97.75 86 GLN A CA 1
ATOM 712 C C . GLN A 1 86 ? 5.301 0.501 -6.105 1.00 97.75 86 GLN A C 1
ATOM 714 O O . GLN A 1 86 ? 5.807 0.780 -7.190 1.00 97.75 86 GLN A O 1
ATOM 719 N N . ILE A 1 87 ? 5.606 -0.611 -5.433 1.00 98.06 87 ILE A N 1
ATOM 720 C CA . ILE A 1 87 ? 6.568 -1.607 -5.917 1.00 98.06 87 ILE A CA 1
ATOM 721 C C . ILE A 1 87 ? 6.088 -2.222 -7.231 1.00 98.06 87 ILE A C 1
ATOM 723 O O . ILE A 1 87 ? 6.869 -2.293 -8.174 1.00 98.06 87 ILE A O 1
ATOM 727 N N . GLU A 1 88 ? 4.812 -2.606 -7.316 1.00 98.31 88 GLU A N 1
ATOM 728 C CA . GLU A 1 88 ? 4.202 -3.122 -8.546 1.00 98.31 88 GLU A CA 1
ATOM 729 C C . GLU A 1 88 ? 4.411 -2.146 -9.708 1.00 98.31 88 GLU A C 1
ATOM 731 O O . GLU A 1 88 ? 4.867 -2.546 -10.773 1.00 98.31 88 GLU A O 1
ATOM 736 N N . ASN A 1 89 ? 4.165 -0.847 -9.495 1.00 98.38 89 ASN A N 1
ATOM 737 C CA . ASN A 1 89 ? 4.375 0.160 -10.533 1.00 98.38 89 ASN A CA 1
ATOM 738 C C . ASN A 1 89 ? 5.845 0.255 -10.973 1.00 98.38 89 ASN A C 1
ATOM 740 O O . ASN A 1 89 ? 6.122 0.268 -12.170 1.00 98.38 89 ASN A O 1
ATOM 744 N N . ILE A 1 90 ? 6.788 0.279 -10.026 1.00 98.44 90 ILE A N 1
ATOM 745 C CA . ILE A 1 90 ? 8.229 0.328 -10.325 1.00 98.44 90 ILE A CA 1
ATOM 746 C C . ILE A 1 90 ? 8.654 -0.899 -11.144 1.00 98.44 90 ILE A C 1
ATOM 748 O O . ILE A 1 90 ? 9.344 -0.765 -12.157 1.00 98.44 90 ILE A O 1
ATOM 752 N N . LEU A 1 91 ? 8.225 -2.092 -10.725 1.00 98.44 91 LEU A N 1
ATOM 753 C CA . LEU A 1 91 ? 8.554 -3.344 -11.402 1.00 98.44 91 LEU A CA 1
ATOM 754 C C . LEU A 1 91 ? 7.907 -3.427 -12.787 1.00 98.44 91 LEU A C 1
ATOM 756 O O . LEU A 1 91 ? 8.573 -3.830 -13.740 1.00 98.44 91 LEU A O 1
ATOM 760 N N . GLN A 1 92 ? 6.651 -2.998 -12.919 1.00 98.44 92 GLN A N 1
ATOM 761 C CA . GLN A 1 92 ? 5.941 -2.963 -14.194 1.00 98.44 92 GLN A CA 1
ATOM 762 C C . GLN A 1 92 ? 6.620 -2.005 -15.180 1.00 98.44 92 GLN A C 1
ATOM 764 O O . GLN A 1 92 ? 6.890 -2.398 -16.313 1.00 98.44 92 GLN A O 1
ATOM 769 N N . ASN A 1 93 ? 6.995 -0.798 -14.740 1.00 97.94 93 ASN A N 1
ATOM 770 C CA . ASN A 1 93 ? 7.713 0.170 -15.576 1.00 97.94 93 ASN A CA 1
ATOM 771 C C . ASN A 1 93 ? 9.052 -0.399 -16.070 1.00 97.94 93 ASN A C 1
ATOM 773 O O . ASN A 1 93 ? 9.409 -0.239 -17.237 1.00 97.94 93 ASN A O 1
ATOM 777 N N . TYR A 1 94 ? 9.792 -1.103 -15.207 1.00 97.75 94 TYR A N 1
ATOM 778 C CA . TYR A 1 94 ? 11.034 -1.755 -15.615 1.00 97.75 94 TYR A CA 1
ATOM 779 C C . TYR A 1 94 ? 10.797 -2.909 -16.591 1.00 97.75 94 TYR A C 1
ATOM 781 O O . TYR A 1 94 ? 11.500 -3.005 -17.597 1.00 97.75 94 TYR A O 1
ATOM 789 N N . ALA A 1 95 ? 9.783 -3.745 -16.354 1.00 97.38 95 ALA A N 1
ATOM 790 C CA . ALA A 1 95 ? 9.409 -4.821 -17.267 1.00 97.38 95 ALA A CA 1
ATOM 791 C C . ALA A 1 95 ? 8.997 -4.287 -18.651 1.00 97.38 95 ALA A C 1
ATOM 793 O O . ALA A 1 95 ? 9.391 -4.849 -19.676 1.00 97.38 95 ALA A O 1
ATOM 794 N N . ASP A 1 96 ? 8.258 -3.180 -18.695 1.00 97.44 96 ASP A N 1
ATOM 795 C CA . ASP A 1 96 ? 7.841 -2.533 -19.937 1.00 97.44 96 ASP A CA 1
ATOM 796 C C . ASP A 1 96 ? 9.032 -1.918 -20.684 1.00 97.44 96 ASP A C 1
ATOM 798 O O . ASP A 1 96 ? 9.179 -2.146 -21.890 1.00 97.44 96 ASP A O 1
ATOM 802 N N . SER A 1 97 ? 9.943 -1.242 -19.975 1.00 96.12 97 SER A N 1
ATOM 803 C CA . SER A 1 97 ? 11.203 -0.749 -20.544 1.00 96.12 97 SER A CA 1
ATOM 804 C C . SER A 1 97 ? 12.075 -1.887 -21.087 1.00 96.12 97 SER A C 1
ATOM 806 O O . SER A 1 97 ? 12.605 -1.778 -22.192 1.00 96.12 97 SER A O 1
ATOM 808 N N . MET A 1 98 ? 12.175 -3.011 -20.370 1.00 95.31 98 MET A N 1
ATOM 809 C CA . MET A 1 98 ? 12.882 -4.216 -20.827 1.00 95.31 98 MET A CA 1
ATOM 810 C C . MET A 1 98 ? 12.252 -4.808 -22.091 1.00 95.31 98 MET A C 1
ATOM 812 O O . MET A 1 98 ? 12.964 -5.180 -23.030 1.00 95.31 98 MET A O 1
ATOM 816 N N . ARG A 1 99 ? 10.916 -4.844 -22.163 1.00 95.38 99 ARG A N 1
ATOM 817 C CA . ARG A 1 99 ? 10.187 -5.281 -23.362 1.00 95.38 99 ARG A CA 1
ATOM 818 C C . ARG A 1 99 ? 10.491 -4.376 -24.559 1.00 95.38 99 ARG A C 1
ATOM 820 O O . ARG A 1 99 ? 10.748 -4.867 -25.655 1.00 95.38 99 ARG A O 1
ATOM 827 N N . ALA A 1 100 ? 10.528 -3.062 -24.345 1.00 94.31 100 ALA A N 1
ATOM 828 C CA . ALA A 1 100 ? 10.804 -2.078 -25.393 1.00 94.31 100 ALA A CA 1
ATOM 829 C C . ALA A 1 100 ? 12.230 -2.162 -25.966 1.00 94.31 100 ALA A C 1
ATOM 831 O O . ALA A 1 100 ? 12.461 -1.732 -27.099 1.00 94.31 100 ALA A O 1
ATOM 832 N N . VAL A 1 101 ? 13.179 -2.719 -25.206 1.00 94.31 101 VAL A N 1
ATOM 833 C CA . VAL A 1 101 ? 14.583 -2.863 -25.619 1.00 94.31 101 VAL A CA 1
ATOM 834 C C . VAL A 1 101 ? 15.022 -4.315 -25.793 1.00 94.31 101 VAL A C 1
ATOM 836 O O . VAL A 1 101 ? 16.214 -4.581 -25.923 1.00 94.31 101 VAL A O 1
ATOM 839 N N . THR A 1 102 ? 14.086 -5.266 -25.853 1.00 94.56 102 THR A N 1
ATOM 840 C CA . THR A 1 102 ? 14.390 -6.709 -25.863 1.00 94.56 102 THR A CA 1
ATOM 841 C C . THR A 1 102 ? 15.358 -7.123 -26.975 1.00 94.56 102 THR A C 1
ATOM 843 O O . THR A 1 102 ? 16.247 -7.934 -26.741 1.00 94.56 102 THR A O 1
ATOM 846 N N . ALA A 1 103 ? 15.265 -6.512 -28.161 1.00 93.88 103 ALA A N 1
ATOM 847 C CA . ALA A 1 103 ? 16.175 -6.780 -29.281 1.00 93.88 103 ALA A CA 1
ATOM 848 C C . ALA A 1 103 ? 17.644 -6.374 -29.017 1.00 93.88 103 ALA A C 1
ATOM 850 O O . ALA A 1 103 ? 18.538 -6.745 -29.777 1.00 93.88 103 ALA A O 1
ATOM 851 N N . THR A 1 104 ? 17.898 -5.594 -27.964 1.00 93.44 104 THR A N 1
ATOM 852 C CA . THR A 1 104 ? 19.237 -5.139 -27.557 1.00 93.44 104 THR A CA 1
ATOM 853 C C . THR A 1 104 ? 19.841 -5.973 -26.430 1.00 93.44 104 THR A C 1
ATOM 855 O O . THR A 1 104 ? 21.013 -5.786 -26.105 1.00 93.44 104 THR A O 1
ATOM 858 N N . ILE A 1 105 ? 19.065 -6.888 -25.842 1.00 92.94 105 ILE A N 1
ATOM 859 C CA . ILE A 1 105 ? 19.493 -7.728 -24.725 1.00 92.94 105 ILE A CA 1
ATOM 860 C C . ILE A 1 105 ? 20.298 -8.912 -25.260 1.00 92.94 105 ILE A C 1
ATOM 862 O O . ILE A 1 105 ? 19.848 -9.643 -26.144 1.00 92.94 105 ILE A O 1
ATOM 866 N N . ASN A 1 106 ? 21.481 -9.130 -24.695 1.00 92.62 106 ASN A N 1
ATOM 867 C CA . ASN A 1 106 ? 22.229 -10.361 -24.871 1.00 92.62 106 ASN A CA 1
ATOM 868 C C . ASN A 1 106 ? 21.733 -11.399 -23.857 1.00 92.62 106 ASN A C 1
ATOM 870 O O . ASN A 1 106 ? 21.985 -11.298 -22.661 1.00 92.62 106 ASN A O 1
ATOM 874 N N . PHE A 1 107 ? 21.032 -12.424 -24.333 1.00 92.44 107 PHE A N 1
ATOM 875 C CA . PHE A 1 107 ? 20.479 -13.469 -23.468 1.00 92.44 107 PHE A CA 1
ATOM 876 C C . PHE A 1 107 ? 21.520 -14.451 -22.913 1.00 92.44 107 PHE A C 1
ATOM 878 O O . PHE A 1 107 ? 21.181 -15.253 -22.048 1.00 92.44 107 PHE A O 1
ATOM 885 N N . GLN A 1 108 ? 22.767 -14.413 -23.392 1.00 93.25 108 GLN A N 1
ATOM 886 C CA . GLN A 1 108 ? 23.833 -15.275 -22.874 1.00 93.25 108 GLN A CA 1
ATOM 887 C C . GLN A 1 108 ? 24.389 -14.756 -21.544 1.00 93.25 108 GLN A C 1
ATOM 889 O O . GLN A 1 108 ? 24.721 -15.556 -20.674 1.00 93.25 108 GLN A O 1
ATOM 894 N N . ASP A 1 109 ? 24.476 -13.434 -21.381 1.00 93.81 109 ASP A N 1
ATOM 895 C CA . ASP A 1 109 ? 25.075 -12.784 -20.206 1.00 93.81 109 ASP A CA 1
ATOM 896 C C . ASP A 1 109 ? 24.152 -11.766 -19.506 1.00 93.81 109 ASP A C 1
ATOM 898 O O . ASP A 1 109 ? 24.501 -11.232 -18.455 1.00 93.81 109 ASP A O 1
ATOM 902 N N . GLY A 1 110 ? 22.962 -11.509 -20.055 1.00 90.94 110 GLY A N 1
ATOM 903 C CA . GLY A 1 110 ? 21.980 -10.567 -19.519 1.00 90.94 110 GLY A CA 1
ATOM 904 C C . GLY A 1 110 ? 22.317 -9.092 -19.754 1.00 90.94 110 GLY A C 1
ATOM 905 O O . GLY A 1 110 ? 21.622 -8.224 -19.224 1.00 90.94 110 GLY A O 1
ATOM 906 N N . THR A 1 111 ? 23.365 -8.777 -20.522 1.00 93.38 111 THR A N 1
ATOM 907 C CA . THR A 1 111 ? 23.765 -7.389 -20.786 1.00 93.38 111 THR A CA 1
ATOM 908 C C . THR A 1 111 ? 22.843 -6.719 -21.799 1.00 93.38 111 THR A C 1
ATOM 910 O O . THR A 1 111 ? 22.265 -7.359 -22.677 1.00 93.38 111 THR A O 1
ATOM 913 N N . VAL A 1 112 ? 22.696 -5.398 -21.692 1.00 93.62 112 VAL A N 1
ATOM 914 C CA . VAL A 1 112 ? 21.845 -4.612 -22.590 1.00 93.62 112 VAL A CA 1
ATOM 915 C C . VAL A 1 112 ? 22.720 -3.695 -23.443 1.00 93.62 112 VAL A C 1
ATOM 917 O O . VAL A 1 112 ? 23.426 -2.835 -22.917 1.00 93.62 112 VAL A O 1
ATOM 920 N N . ASN A 1 113 ? 22.679 -3.858 -24.768 1.00 94.31 113 ASN A N 1
ATOM 921 C CA . ASN A 1 113 ? 23.448 -3.033 -25.698 1.00 94.31 113 ASN A CA 1
ATOM 922 C C . ASN A 1 113 ? 22.748 -1.684 -25.938 1.00 94.31 113 ASN A C 1
ATOM 924 O O . ASN A 1 113 ? 21.899 -1.543 -26.820 1.00 94.31 113 ASN A O 1
ATOM 928 N N . MET A 1 114 ? 23.127 -0.680 -25.148 1.00 93.06 114 MET A N 1
ATOM 929 C CA . MET A 1 114 ? 22.528 0.657 -25.207 1.00 93.06 114 MET A CA 1
ATOM 930 C C . MET A 1 114 ? 22.831 1.417 -26.505 1.00 93.06 114 MET A C 1
ATOM 932 O O . MET A 1 114 ? 22.075 2.321 -26.852 1.00 93.06 114 MET A O 1
ATOM 936 N N . ASP A 1 115 ? 23.886 1.058 -27.241 1.00 93.75 115 ASP A N 1
ATOM 937 C CA . ASP A 1 115 ? 24.246 1.723 -28.505 1.00 93.75 115 ASP A CA 1
ATOM 938 C C . ASP A 1 115 ? 23.257 1.394 -29.632 1.00 93.75 115 ASP A C 1
ATOM 940 O O . ASP A 1 115 ? 23.152 2.126 -30.614 1.00 93.75 115 ASP A O 1
ATOM 944 N N . LYS A 1 116 ? 22.489 0.309 -29.477 1.00 93.25 116 LYS A N 1
ATOM 945 C CA . LYS A 1 116 ? 21.417 -0.092 -30.399 1.00 93.25 116 LYS A CA 1
ATOM 946 C C . LYS A 1 116 ? 20.058 0.539 -30.071 1.00 93.25 116 LYS A C 1
ATOM 948 O O . LYS A 1 116 ? 19.070 0.209 -30.724 1.00 93.25 116 LYS A O 1
ATOM 953 N N . MET A 1 117 ? 19.980 1.408 -29.063 1.00 95.12 117 MET A N 1
ATOM 954 C CA . MET A 1 117 ? 18.738 2.066 -28.651 1.00 95.12 117 MET A CA 1
ATOM 955 C C . MET A 1 117 ? 18.604 3.466 -29.246 1.00 95.12 117 MET A C 1
ATOM 957 O O . MET A 1 117 ? 19.582 4.191 -29.421 1.00 95.12 117 MET A O 1
ATOM 961 N N . THR A 1 118 ? 17.364 3.906 -29.448 1.00 96.00 118 THR A N 1
ATOM 962 C CA . THR A 1 118 ? 17.081 5.341 -29.587 1.00 96.00 118 THR A CA 1
ATOM 963 C C . THR A 1 118 ? 17.338 6.075 -28.267 1.00 96.00 118 THR A C 1
ATOM 965 O O . THR A 1 118 ? 17.287 5.481 -27.189 1.00 96.00 118 THR A O 1
ATOM 968 N N . VAL A 1 119 ? 17.547 7.393 -28.327 1.00 95.88 119 VAL A N 1
ATOM 969 C CA . VAL A 1 119 ? 17.717 8.231 -27.123 1.00 95.88 119 VAL A CA 1
ATOM 970 C C . VAL A 1 119 ? 16.530 8.081 -26.162 1.00 95.88 119 VAL A C 1
ATOM 972 O O . VAL A 1 119 ? 16.725 7.956 -24.957 1.00 95.88 119 VAL A O 1
ATOM 975 N N . ALA A 1 120 ? 15.304 8.023 -26.690 1.00 95.56 120 ALA A N 1
ATOM 976 C CA . ALA A 1 120 ? 14.098 7.854 -25.883 1.00 95.56 120 ALA A CA 1
ATOM 977 C C . ALA A 1 120 ? 14.067 6.498 -25.155 1.00 95.56 120 ALA A C 1
ATOM 979 O O . ALA A 1 120 ? 13.831 6.459 -23.950 1.00 95.56 120 ALA A O 1
ATOM 980 N N . GLN A 1 121 ? 14.369 5.399 -25.859 1.00 95.06 121 GLN A N 1
ATOM 981 C CA . GLN A 1 121 ? 14.467 4.063 -25.253 1.00 95.06 121 GLN A CA 1
ATOM 982 C C . GLN A 1 121 ? 15.562 4.004 -24.187 1.00 95.06 121 GLN A C 1
ATOM 984 O O . GLN A 1 121 ? 15.341 3.455 -23.111 1.00 95.06 121 GLN A O 1
ATOM 989 N N . LYS A 1 122 ? 16.725 4.602 -24.471 1.00 96.06 122 LYS A N 1
ATOM 990 C CA . LYS A 1 122 ? 17.856 4.648 -23.543 1.00 96.06 122 LYS A CA 1
ATOM 991 C C . LYS A 1 122 ? 17.491 5.370 -22.247 1.00 96.06 122 LYS A C 1
ATOM 993 O O . LYS A 1 122 ? 17.780 4.855 -21.169 1.00 96.06 122 LYS A O 1
ATOM 998 N N . ASN A 1 123 ? 16.837 6.526 -22.352 1.00 96.44 123 ASN A N 1
ATOM 999 C CA . ASN A 1 123 ? 16.417 7.314 -21.195 1.00 96.44 123 ASN A CA 1
ATOM 1000 C C . ASN A 1 123 ? 15.369 6.568 -20.357 1.00 96.44 123 ASN A C 1
ATOM 1002 O O . ASN A 1 123 ? 15.562 6.422 -19.154 1.00 96.44 123 ASN A O 1
ATOM 1006 N N . ALA A 1 124 ? 14.321 6.030 -20.991 1.00 96.38 124 ALA A N 1
ATOM 1007 C CA . ALA A 1 124 ? 13.265 5.289 -20.297 1.00 96.38 124 ALA A CA 1
ATOM 1008 C C . ALA A 1 124 ? 13.787 4.013 -19.612 1.00 96.38 124 ALA A C 1
ATOM 1010 O O . ALA A 1 124 ? 13.398 3.693 -18.487 1.00 96.38 124 ALA A O 1
ATOM 1011 N N . TYR A 1 125 ? 14.702 3.290 -20.269 1.00 96.75 125 TYR A N 1
ATOM 1012 C CA . TYR A 1 125 ? 15.352 2.123 -19.679 1.00 96.75 125 TYR A CA 1
ATOM 1013 C C . TYR A 1 125 ? 16.191 2.503 -18.459 1.00 96.75 125 TYR A C 1
ATOM 1015 O O . TYR A 1 125 ? 16.064 1.869 -17.413 1.00 96.75 125 TYR A O 1
ATOM 1023 N N . LEU A 1 126 ? 17.027 3.539 -18.579 1.00 96.62 126 LEU A N 1
ATOM 1024 C CA . LEU A 1 126 ? 17.914 3.952 -17.498 1.00 96.62 126 LEU A CA 1
ATOM 1025 C C . LEU A 1 126 ? 17.129 4.460 -16.284 1.00 96.62 126 LEU A C 1
ATOM 1027 O O . LEU A 1 126 ? 17.444 4.072 -15.163 1.00 96.62 126 LEU A O 1
ATOM 1031 N N . GLU A 1 127 ? 16.085 5.259 -16.501 1.00 97.62 127 GLU A N 1
ATOM 1032 C CA . GLU A 1 127 ? 15.205 5.744 -15.434 1.00 97.62 127 GLU A CA 1
ATOM 1033 C C . GLU A 1 127 ? 14.543 4.583 -14.681 1.00 97.62 127 GLU A C 1
ATOM 1035 O O . GLU A 1 127 ? 14.658 4.486 -13.457 1.00 97.62 127 GLU A O 1
ATOM 1040 N N . ALA A 1 128 ? 13.923 3.647 -15.407 1.00 97.94 128 ALA A N 1
ATOM 1041 C CA . ALA A 1 128 ? 13.275 2.493 -14.793 1.00 97.94 128 ALA A CA 1
ATOM 1042 C C . ALA A 1 128 ? 14.283 1.571 -14.080 1.00 97.94 128 ALA A C 1
ATOM 1044 O O . ALA A 1 128 ? 14.002 1.054 -12.998 1.00 97.94 128 ALA A O 1
ATOM 1045 N N . HIS A 1 129 ? 15.478 1.393 -14.652 1.00 96.94 129 HIS A N 1
ATOM 1046 C CA . HIS A 1 129 ? 16.548 0.609 -14.041 1.00 96.94 129 HIS A CA 1
ATOM 1047 C C . HIS A 1 129 ? 17.027 1.232 -12.725 1.00 96.94 129 HIS A C 1
ATOM 1049 O O . HIS A 1 129 ? 17.146 0.535 -11.716 1.00 96.94 129 HIS A O 1
ATOM 1055 N N . MET A 1 130 ? 17.255 2.548 -12.711 1.00 98.00 130 MET A N 1
ATOM 1056 C CA . MET A 1 130 ? 17.641 3.283 -11.507 1.00 98.00 130 MET A CA 1
ATOM 1057 C C . MET A 1 130 ? 16.556 3.210 -10.427 1.00 98.00 130 MET A C 1
ATOM 1059 O O . MET A 1 130 ? 16.883 3.000 -9.259 1.00 98.00 130 MET A O 1
ATOM 1063 N N . ALA A 1 131 ? 15.277 3.310 -10.804 1.00 98.31 131 ALA A N 1
ATOM 1064 C CA . ALA A 1 131 ? 14.161 3.189 -9.868 1.00 98.31 131 ALA A CA 1
ATOM 1065 C C . ALA A 1 131 ? 14.132 1.813 -9.177 1.00 98.31 131 ALA A C 1
ATOM 1067 O O . ALA A 1 131 ? 14.007 1.736 -7.953 1.00 98.31 131 ALA A O 1
ATOM 1068 N N . VAL A 1 132 ? 14.323 0.722 -9.931 1.00 98.31 132 VAL A N 1
ATOM 1069 C CA . VAL A 1 132 ? 14.413 -0.634 -9.359 1.00 98.31 132 VAL A CA 1
ATOM 1070 C C . VAL A 1 132 ? 15.630 -0.775 -8.448 1.00 98.31 132 VAL A C 1
ATOM 1072 O O . VAL A 1 132 ? 15.500 -1.282 -7.334 1.00 98.31 132 VAL A O 1
ATOM 1075 N N . GLN A 1 133 ? 16.804 -0.298 -8.871 1.00 97.69 133 GLN A N 1
ATOM 1076 C CA . GLN A 1 133 ? 18.012 -0.354 -8.042 1.00 97.69 133 GLN A CA 1
ATOM 1077 C C . GLN A 1 133 ? 17.832 0.395 -6.716 1.00 97.69 133 GLN A C 1
ATOM 1079 O O . GLN A 1 133 ? 18.200 -0.118 -5.656 1.00 97.69 133 GLN A O 1
ATOM 1084 N N . GLN A 1 134 ? 17.229 1.584 -6.759 1.00 97.88 134 GLN A N 1
ATOM 1085 C CA . GLN A 1 134 ? 16.927 2.363 -5.565 1.00 97.88 134 GLN A CA 1
ATOM 1086 C C . GLN A 1 134 ? 15.950 1.620 -4.645 1.00 97.88 134 GLN A C 1
ATOM 1088 O O . GLN A 1 134 ? 16.203 1.528 -3.441 1.00 97.88 134 GLN A O 1
ATOM 1093 N N . GLN A 1 135 ? 14.882 1.041 -5.199 1.00 97.75 135 GLN A N 1
ATOM 1094 C CA . GLN A 1 135 ? 13.910 0.261 -4.433 1.00 97.75 135 GLN A CA 1
ATOM 1095 C C . GLN A 1 135 ? 14.563 -0.951 -3.752 1.00 97.75 135 GLN A C 1
ATOM 1097 O O . GLN A 1 135 ? 14.319 -1.212 -2.573 1.00 97.75 135 GLN A O 1
ATOM 1102 N N . MET A 1 136 ? 15.437 -1.673 -4.459 1.00 97.88 136 MET A N 1
ATOM 1103 C CA . MET A 1 136 ? 16.180 -2.806 -3.898 1.00 97.88 136 MET A CA 1
ATOM 1104 C C . MET A 1 136 ? 17.103 -2.376 -2.754 1.00 97.88 136 MET A C 1
ATOM 1106 O O . MET A 1 136 ? 17.144 -3.032 -1.711 1.00 97.88 136 MET A O 1
ATOM 1110 N N . ALA A 1 137 ? 17.823 -1.263 -2.920 1.00 97.81 137 ALA A N 1
ATOM 1111 C CA . ALA A 1 137 ? 18.700 -0.730 -1.883 1.00 97.81 137 ALA A CA 1
ATOM 1112 C C . ALA A 1 137 ? 17.912 -0.343 -0.620 1.00 97.81 137 ALA A C 1
ATOM 1114 O O . ALA A 1 137 ? 18.304 -0.705 0.491 1.00 97.81 137 ALA A O 1
ATOM 1115 N N . GLN A 1 138 ? 16.771 0.335 -0.784 1.00 96.12 138 GLN A N 1
ATOM 1116 C CA . GLN A 1 138 ? 15.885 0.695 0.325 1.00 96.12 138 GLN A CA 1
ATOM 1117 C C . GLN A 1 138 ? 15.334 -0.545 1.041 1.00 96.12 138 GLN A C 1
ATOM 1119 O O . GLN A 1 138 ? 15.394 -0.610 2.271 1.00 96.12 138 GLN A O 1
ATOM 1124 N N . ALA A 1 139 ? 14.883 -1.559 0.296 1.00 95.69 139 ALA A N 1
ATOM 1125 C CA . ALA A 1 139 ? 14.394 -2.814 0.866 1.00 95.69 139 ALA A CA 1
ATOM 1126 C C . ALA A 1 139 ? 15.478 -3.546 1.679 1.00 95.69 139 ALA A C 1
ATOM 1128 O O . ALA A 1 139 ? 15.217 -4.027 2.782 1.00 95.69 139 ALA A O 1
ATOM 1129 N N . ALA A 1 140 ? 16.720 -3.576 1.184 1.00 96.88 140 ALA A N 1
ATOM 1130 C CA . ALA A 1 140 ? 17.840 -4.183 1.900 1.00 96.88 140 ALA A CA 1
ATOM 1131 C C . ALA A 1 140 ? 18.170 -3.450 3.215 1.00 96.88 140 ALA A C 1
ATOM 1133 O O . ALA A 1 140 ? 18.496 -4.093 4.216 1.00 96.88 140 ALA A O 1
ATOM 1134 N N . ILE A 1 141 ? 18.075 -2.115 3.234 1.00 96.12 141 ILE A N 1
ATOM 1135 C CA . ILE A 1 141 ? 18.269 -1.311 4.450 1.00 96.12 141 ILE A CA 1
ATOM 1136 C C . ILE A 1 141 ? 17.164 -1.608 5.468 1.00 96.12 141 ILE A C 1
ATOM 1138 O O . ILE A 1 141 ? 17.467 -1.893 6.627 1.00 96.12 141 ILE A O 1
ATOM 1142 N N . GLN A 1 142 ? 15.900 -1.592 5.038 1.00 92.75 142 GLN A N 1
ATOM 1143 C CA . GLN A 1 142 ? 14.754 -1.874 5.907 1.00 92.75 142 GLN A CA 1
ATOM 1144 C C . GLN A 1 142 ? 14.842 -3.276 6.520 1.00 92.75 142 GLN A C 1
ATOM 1146 O O . GLN A 1 142 ? 14.640 -3.437 7.723 1.00 92.75 142 GLN A O 1
ATOM 1151 N N . PHE A 1 143 ? 15.221 -4.282 5.727 1.00 94.06 143 PHE A N 1
ATOM 1152 C CA . PHE A 1 143 ? 15.405 -5.648 6.216 1.00 94.06 143 PHE A CA 1
ATOM 1153 C C . PHE A 1 143 ? 16.477 -5.736 7.314 1.00 94.06 143 PHE A C 1
ATOM 1155 O O . PHE A 1 143 ? 16.263 -6.367 8.350 1.00 94.06 143 PHE A O 1
ATOM 1162 N N . LYS A 1 144 ? 17.616 -5.053 7.136 1.00 95.31 144 LYS A N 1
ATOM 1163 C CA . LYS A 1 144 ? 18.673 -4.994 8.161 1.00 95.31 144 LYS A CA 1
ATOM 1164 C C . LYS A 1 144 ? 18.200 -4.313 9.446 1.00 95.31 144 LYS A C 1
ATOM 1166 O O . LYS A 1 144 ? 18.518 -4.791 10.530 1.00 95.31 144 LYS A O 1
ATOM 1171 N N . GLN A 1 145 ? 17.433 -3.228 9.338 1.00 93.75 145 GLN A N 1
ATOM 1172 C CA . GLN A 1 145 ? 16.881 -2.529 10.504 1.00 93.75 145 GLN A CA 1
ATOM 1173 C C . GLN A 1 145 ? 15.895 -3.409 11.283 1.00 93.75 145 GLN A C 1
ATOM 1175 O O . GLN A 1 145 ? 15.944 -3.441 12.509 1.00 93.75 145 GLN A O 1
ATOM 1180 N N . GLN A 1 146 ? 15.045 -4.170 10.588 1.00 90.12 146 GLN A N 1
ATOM 1181 C CA . GLN A 1 146 ? 14.111 -5.101 11.229 1.00 90.12 146 GLN A CA 1
ATOM 1182 C C . GLN A 1 146 ? 14.835 -6.220 11.984 1.00 90.12 146 GLN A C 1
ATOM 1184 O O . GLN A 1 146 ? 14.415 -6.579 13.080 1.00 90.12 146 GLN A O 1
ATOM 1189 N N . GLN A 1 147 ? 15.937 -6.741 11.437 1.00 91.00 147 GLN A N 1
ATOM 1190 C CA . GLN A 1 147 ? 16.762 -7.750 12.112 1.00 91.00 147 GLN A CA 1
ATOM 1191 C C . GLN A 1 147 ? 17.395 -7.216 13.403 1.00 91.00 147 GLN A C 1
ATOM 1193 O O . GLN A 1 147 ? 17.439 -7.928 14.399 1.00 91.00 147 GLN A O 1
ATOM 1198 N N . GLN A 1 148 ? 17.852 -5.961 13.401 1.00 89.19 148 GLN A N 1
ATOM 1199 C CA . GLN A 1 148 ? 18.453 -5.329 14.581 1.00 89.19 148 GLN A CA 1
ATOM 1200 C C . GLN A 1 148 ? 17.440 -5.051 15.694 1.00 89.19 148 GLN A C 1
ATOM 1202 O O . GLN A 1 148 ? 17.810 -5.064 16.856 1.00 89.19 148 GLN A O 1
ATOM 1207 N N . GLN A 1 149 ? 16.172 -4.804 15.357 1.00 83.56 149 GLN A N 1
ATOM 1208 C CA . GLN A 1 149 ? 15.111 -4.581 16.348 1.00 83.56 149 GLN A CA 1
ATOM 1209 C C . GLN A 1 149 ? 14.607 -5.880 17.000 1.00 83.56 149 GLN A C 1
ATOM 1211 O O . GLN A 1 149 ? 13.864 -5.818 17.976 1.00 83.56 149 GLN A O 1
ATOM 1216 N N . GLN A 1 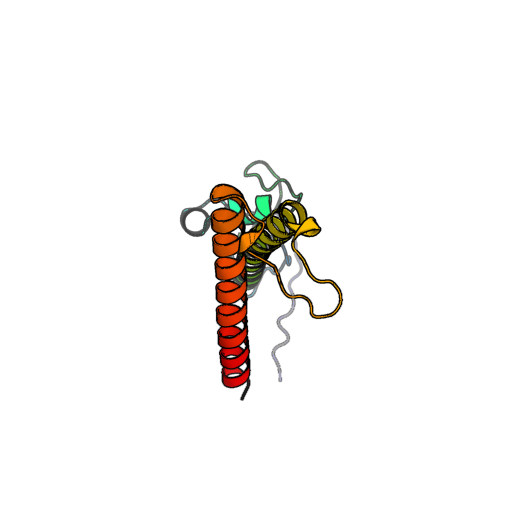150 ? 14.962 -7.042 16.442 1.00 75.25 150 GLN A N 1
ATOM 1217 C CA . GLN A 1 150 ? 14.564 -8.365 16.938 1.00 75.25 150 GLN A CA 1
ATOM 1218 C C . GLN A 1 150 ? 15.652 -9.055 17.782 1.00 75.25 150 GLN A C 1
ATOM 1220 O O . GLN A 1 150 ? 15.399 -10.143 18.300 1.00 75.25 150 GLN A O 1
ATOM 1225 N N . GLN A 1 151 ? 16.839 -8.450 17.900 1.00 61.53 151 GLN A N 1
ATOM 1226 C CA . GLN A 1 151 ? 17.947 -8.892 18.758 1.00 61.53 151 GLN A CA 1
ATOM 1227 C C . GLN A 1 151 ? 18.003 -8.033 20.020 1.00 61.53 151 GLN A C 1
ATOM 1229 O O . GLN A 1 151 ? 18.310 -8.606 21.088 1.00 61.53 151 GLN A O 1
#

Foldseek 3Di:
DPPPPPPPPDDDLVQQLQAAQPPRDNDDADKDQCPDDVVVVVVVQVLDVVVDVDDDDPPDSHHRIHGPVRSVVSVVVSVVVVVVVVVVVLVVLLVVLCVVQVVQADPVVRDGNLVPDDPVSNVSNVVSVVSVVVVVVVVVVVVVVVVVVVD

Sec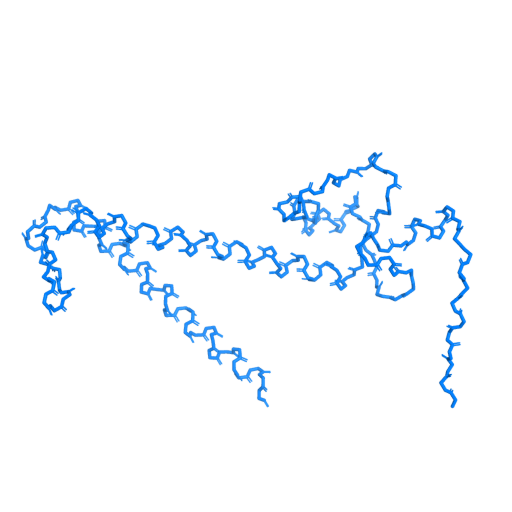ondary structure (DSSP, 8-state):
------------HHHHHTSBTTT--SSSS-EEETTSHHHHHTTHHHHHHHH-S----TTSSS--EEEHHHHHHHHHHHHHHHHHHHHHHHHHHHHHHHHHTGGGB-TTT--B-GGGS-HHHHHHHHHHHHHHHHHHHHHHHHHHHHHHHT-

Radius of gyration: 24.85 Å; chains: 1; bounding box: 54×30×73 Å

InterPro domains:
  IPR012934 Zinc finger, AD-type [PF07776] (19-93)
  IPR012934 Zinc finger, AD-type [PS51915] (18-94)
  IPR012934 Zinc finger, AD-type [SM00868] (19-94)

pLDDT: mean 91.7, std 11.86, range [37.75, 98.44]